Protein AF-A0A514XLS4-F1 (afdb_monomer_lite)

Radius of gyration: 18.08 Å; chains: 1; bounding box: 52×54×36 Å

Secondary structure (DSSP, 8-state):
----------------EEEEEEEEETT--EEEEEEEEETTEEEETTEE--S---HHHHHHHHHHTSPPPP--GGG-SSEEEEEEEEETTEEEEEEEES-SHHHHHHHHHHHHHHHHHHH--

pLDDT: mean 85.7, std 16.2, range [37.09, 97.0]

Structure (mmCIF, N/CA/C/O backbone):
data_AF-A0A514XLS4-F1
#
_entry.id   AF-A0A514XLS4-F1
#
loop_
_atom_site.group_PDB
_atom_site.id
_atom_site.type_symbol
_atom_site.label_atom_id
_atom_site.label_alt_id
_atom_site.label_comp_id
_atom_site.label_asym_id
_atom_site.label_entity_id
_atom_site.label_seq_id
_atom_site.pdbx_PDB_ins_code
_atom_site.Cartn_x
_atom_site.Cartn_y
_atom_site.Cartn_z
_atom_site.occupancy
_atom_site.B_iso_or_equiv
_atom_site.auth_seq_id
_atom_site.auth_comp_id
_atom_site.auth_asym_id
_atom_site.auth_atom_id
_atom_site.pdbx_PDB_model_num
ATOM 1 N N . MET A 1 1 ? -36.226 42.523 -4.163 1.00 40.25 1 MET A N 1
ATOM 2 C CA . MET A 1 1 ? -35.473 41.682 -5.125 1.00 40.25 1 MET A CA 1
ATOM 3 C C . MET A 1 1 ? -34.412 40.910 -4.355 1.00 40.25 1 MET A C 1
ATOM 5 O O . MET A 1 1 ? -33.897 41.430 -3.377 1.00 40.25 1 MET A O 1
ATOM 9 N N . LYS A 1 2 ? -34.237 39.632 -4.702 1.00 37.09 2 LYS A N 1
ATOM 10 C CA . LYS A 1 2 ? -33.693 38.561 -3.853 1.00 37.09 2 LYS A CA 1
ATOM 11 C C . LYS A 1 2 ? -32.197 38.713 -3.541 1.00 37.09 2 LYS A C 1
ATOM 13 O O . LYS A 1 2 ? -31.387 38.924 -4.436 1.00 37.09 2 LYS A O 1
ATOM 18 N N . LEU A 1 3 ? -31.887 38.531 -2.259 1.00 40.03 3 LEU A N 1
ATOM 19 C CA . LEU A 1 3 ? -30.565 38.413 -1.651 1.00 40.03 3 LEU A CA 1
ATOM 20 C C . LEU A 1 3 ? -29.871 37.139 -2.174 1.00 40.03 3 LEU A C 1
ATOM 22 O O . LEU A 1 3 ? -30.350 36.034 -1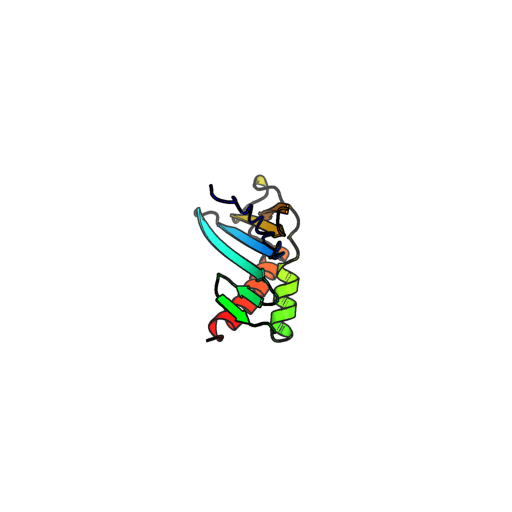.922 1.00 40.03 3 LEU A O 1
ATOM 26 N N . PHE A 1 4 ? -28.770 37.276 -2.915 1.00 44.50 4 PHE A N 1
ATOM 27 C CA . PHE A 1 4 ? -27.943 36.136 -3.320 1.00 44.50 4 PHE A CA 1
ATOM 28 C C . PHE A 1 4 ? -26.987 35.782 -2.175 1.00 44.50 4 PHE A C 1
ATOM 30 O O . PHE A 1 4 ? -25.957 36.423 -1.979 1.00 44.50 4 PHE A O 1
ATOM 37 N N . LEU A 1 5 ? -27.358 34.761 -1.399 1.00 43.34 5 LEU A N 1
ATOM 38 C CA . LEU A 1 5 ? -26.478 34.104 -0.438 1.00 43.34 5 LEU A CA 1
ATOM 39 C C . LEU A 1 5 ? -25.374 33.367 -1.209 1.00 43.34 5 LEU A C 1
ATOM 41 O O . LEU A 1 5 ? -25.604 32.312 -1.802 1.00 43.34 5 LEU A O 1
ATOM 45 N N . LEU A 1 6 ? -24.169 33.933 -1.195 1.00 47.16 6 LEU A N 1
ATOM 46 C CA . LEU A 1 6 ? -22.954 33.274 -1.654 1.00 47.16 6 LEU A CA 1
ATOM 47 C C . LEU A 1 6 ? -22.549 32.242 -0.587 1.00 47.16 6 LEU A C 1
ATOM 49 O O . LEU A 1 6 ? -21.789 32.536 0.332 1.00 47.16 6 LEU A O 1
ATOM 53 N N . VAL A 1 7 ? -23.115 31.036 -0.665 1.00 43.88 7 VAL A N 1
ATOM 54 C CA . VAL A 1 7 ? -22.712 29.907 0.184 1.00 43.88 7 VAL A CA 1
ATOM 55 C C . VAL A 1 7 ? -21.366 29.401 -0.328 1.00 43.88 7 VAL A C 1
ATOM 57 O O . VAL A 1 7 ? -21.284 28.522 -1.184 1.00 43.88 7 VAL A O 1
ATOM 60 N N . THR A 1 8 ? -20.284 29.981 0.186 1.00 46.00 8 THR A N 1
ATOM 61 C CA . THR A 1 8 ? -18.949 29.397 0.095 1.00 46.00 8 THR A CA 1
ATOM 62 C C . THR A 1 8 ? -18.919 28.171 0.999 1.00 46.00 8 THR A C 1
ATOM 64 O O . THR A 1 8 ? -18.589 28.226 2.182 1.00 46.00 8 THR A O 1
ATOM 67 N N . LEU A 1 9 ? -19.305 27.027 0.432 1.00 43.62 9 LEU A N 1
ATOM 68 C CA . LEU A 1 9 ? -18.994 25.722 0.996 1.00 43.62 9 LEU A CA 1
ATOM 69 C C . LEU A 1 9 ? -17.468 25.617 1.089 1.00 43.62 9 LEU A C 1
ATOM 71 O O . LEU A 1 9 ? -16.788 25.258 0.128 1.00 43.62 9 LEU A O 1
ATOM 75 N N . PHE A 1 10 ? -16.928 25.932 2.266 1.00 42.19 10 PHE A N 1
ATOM 76 C CA . PHE A 1 10 ? -15.655 25.402 2.725 1.00 42.19 10 PHE A CA 1
ATOM 77 C C . PHE A 1 10 ? -15.817 23.883 2.791 1.00 42.19 10 PHE A C 1
ATOM 79 O O . PHE A 1 10 ? -16.139 23.314 3.832 1.00 42.19 10 PHE A O 1
ATOM 86 N N . SER A 1 11 ? -15.644 23.215 1.650 1.00 41.12 11 SER A N 1
ATOM 87 C CA . SER A 1 11 ? -15.437 21.778 1.597 1.00 41.12 11 SER A CA 1
ATOM 88 C C . SER A 1 11 ? -14.173 21.510 2.399 1.00 41.12 11 SER A C 1
ATOM 90 O O . SER A 1 11 ? -13.059 21.767 1.932 1.00 41.12 11 SER A O 1
ATOM 92 N N . SER A 1 12 ? -14.362 21.088 3.646 1.00 42.50 12 SER A N 1
ATOM 93 C CA . SER A 1 12 ? -13.306 20.623 4.522 1.00 42.50 12 SER A CA 1
ATOM 94 C C . SER A 1 12 ? -12.468 19.625 3.733 1.00 42.50 12 SER A C 1
ATOM 96 O O . SER A 1 12 ? -12.957 18.598 3.260 1.00 42.50 12 SER A O 1
ATOM 98 N N . LEU A 1 13 ? -11.206 19.992 3.512 1.00 47.72 13 LEU A N 1
ATOM 99 C CA . LEU A 1 13 ? -10.190 19.143 2.913 1.00 47.72 13 LEU A CA 1
ATOM 100 C C . LEU A 1 13 ? -10.033 17.926 3.829 1.00 47.72 13 LEU A C 1
ATOM 102 O O . LEU A 1 13 ? -9.216 17.923 4.745 1.00 47.72 13 LEU A O 1
ATOM 106 N N . SER A 1 14 ? -10.863 16.906 3.620 1.00 53.69 14 SER A N 1
ATOM 107 C CA . SER A 1 14 ? -10.634 15.573 4.151 1.00 53.69 14 SER A CA 1
ATOM 108 C C . SER A 1 14 ? -9.324 15.124 3.524 1.00 53.69 14 SER A C 1
ATOM 110 O O . SER A 1 14 ? -9.280 14.807 2.336 1.00 53.69 14 SER A O 1
ATOM 112 N N . TYR A 1 15 ? -8.236 15.201 4.287 1.00 59.06 15 TYR A N 1
ATOM 113 C CA . TYR A 1 15 ? -6.924 14.710 3.885 1.00 59.06 15 TYR A CA 1
ATOM 114 C C . TYR A 1 15 ? -6.988 13.181 3.829 1.00 59.06 15 TYR A C 1
ATOM 116 O O . TYR A 1 15 ? -6.516 12.498 4.732 1.00 59.06 15 TYR A O 1
ATOM 124 N N . ALA A 1 16 ? -7.635 12.647 2.795 1.00 75.50 16 ALA A N 1
ATOM 125 C CA . ALA A 1 16 ? -7.534 11.241 2.465 1.00 75.50 16 ALA A CA 1
ATOM 126 C C . ALA A 1 16 ? -6.117 10.997 1.932 1.00 75.50 16 ALA A C 1
ATOM 128 O O . ALA A 1 16 ? -5.639 11.728 1.052 1.00 75.50 16 ALA A O 1
ATOM 129 N N . SER A 1 17 ? -5.436 10.013 2.514 1.00 89.06 17 SER A N 1
ATOM 130 C CA . SER A 1 17 ? -4.189 9.488 1.962 1.00 89.06 17 SER A CA 1
ATOM 131 C C . SER A 1 17 ? -4.524 8.248 1.154 1.00 89.06 17 SER A C 1
ATOM 133 O O . SER A 1 17 ? -5.093 7.303 1.688 1.00 89.06 17 SER A O 1
ATOM 135 N N . GLN A 1 18 ? -4.214 8.264 -0.136 1.00 92.88 18 GLN A N 1
ATOM 136 C CA . GLN A 1 18 ? -4.461 7.163 -1.052 1.00 92.88 18 GLN A CA 1
ATOM 137 C C . GLN A 1 18 ? -3.135 6.674 -1.626 1.00 92.88 18 GLN A C 1
ATOM 139 O O . GLN A 1 18 ? -2.298 7.447 -2.094 1.00 92.88 18 GLN A O 1
ATOM 144 N N . TYR A 1 19 ? -2.966 5.364 -1.619 1.00 94.06 19 TYR A N 1
ATOM 145 C CA . TYR A 1 19 ? -1.824 4.654 -2.150 1.00 94.06 19 TYR A CA 1
ATOM 146 C C . TYR A 1 19 ? -2.332 3.682 -3.208 1.00 94.06 19 TYR A C 1
ATOM 148 O O . TYR A 1 19 ? -3.151 2.808 -2.927 1.00 94.06 19 TYR A O 1
ATOM 156 N N . THR A 1 20 ? -1.853 3.831 -4.437 1.00 94.94 20 THR A N 1
ATOM 157 C CA . THR A 1 20 ? -2.238 2.962 -5.549 1.00 94.94 20 THR A CA 1
ATOM 158 C C . THR A 1 20 ? -1.014 2.231 -6.058 1.00 94.94 20 THR A C 1
ATOM 160 O O . THR A 1 20 ? -0.045 2.861 -6.485 1.00 94.94 20 THR A O 1
ATOM 163 N N . LEU A 1 21 ? -1.065 0.903 -6.038 1.00 95.31 21 LEU A N 1
ATOM 164 C CA . LEU A 1 21 ? -0.062 0.043 -6.644 1.00 95.31 21 LEU A CA 1
ATOM 165 C C . LEU A 1 21 ? -0.623 -0.543 -7.941 1.00 95.31 21 LEU A C 1
ATOM 167 O O . LEU A 1 21 ? -1.424 -1.475 -7.921 1.00 95.31 21 LEU A O 1
ATOM 171 N N . ASP A 1 22 ? -0.170 0.000 -9.063 1.00 94.94 22 ASP A N 1
ATOM 172 C CA . ASP A 1 22 ? -0.534 -0.434 -10.407 1.00 94.94 22 ASP A CA 1
ATOM 173 C C . ASP A 1 22 ? 0.576 -1.312 -10.984 1.00 94.94 22 ASP A C 1
ATOM 175 O O . ASP A 1 22 ? 1.676 -0.8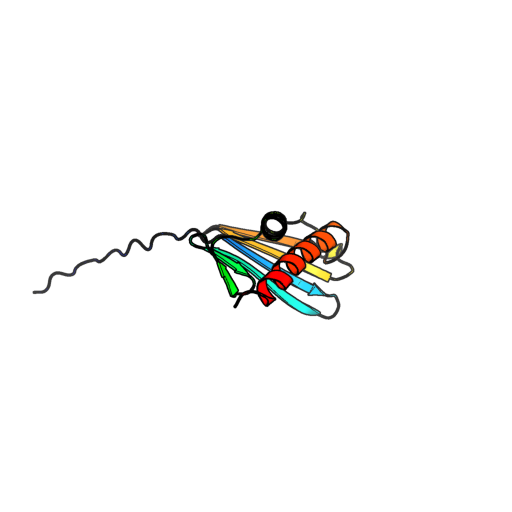33 -11.252 1.00 94.94 22 ASP A O 1
ATOM 179 N N . ARG A 1 23 ? 0.327 -2.612 -11.113 1.00 92.62 23 ARG A N 1
ATOM 180 C CA . ARG A 1 23 ? 1.331 -3.609 -11.507 1.00 92.62 23 ARG A CA 1
ATOM 181 C C . ARG A 1 23 ? 1.010 -4.126 -12.886 1.00 92.62 23 ARG A C 1
ATOM 183 O O . ARG A 1 23 ? -0.112 -4.560 -13.106 1.00 92.62 23 ARG A O 1
ATOM 190 N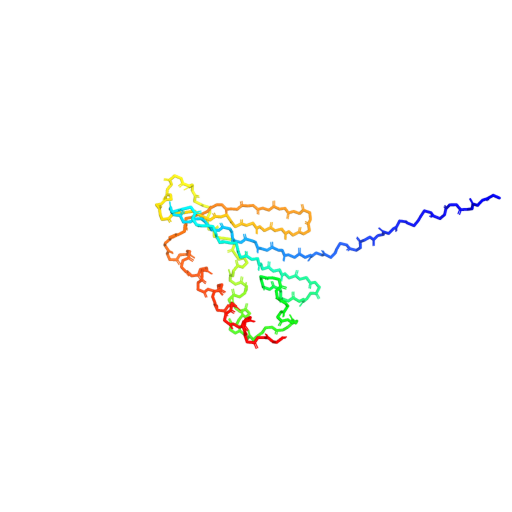 N . THR A 1 24 ? 2.004 -4.170 -13.761 1.00 90.62 24 THR A N 1
ATOM 191 C CA . THR A 1 24 ? 1.893 -4.811 -15.072 1.00 90.62 24 THR A CA 1
ATOM 192 C C . THR A 1 24 ? 3.005 -5.845 -15.214 1.00 90.62 24 THR A C 1
ATOM 194 O O . THR A 1 24 ? 4.187 -5.526 -15.050 1.00 90.62 24 THR A O 1
ATOM 197 N N . ASN A 1 25 ? 2.639 -7.101 -15.470 1.00 86.69 25 ASN A N 1
ATOM 198 C CA . ASN A 1 25 ? 3.621 -8.156 -15.733 1.00 86.69 25 ASN A CA 1
ATOM 199 C C . ASN A 1 25 ? 4.105 -8.118 -17.197 1.00 86.69 25 ASN A C 1
ATOM 201 O O . ASN A 1 25 ? 3.552 -7.396 -18.025 1.00 86.69 25 ASN A O 1
ATOM 205 N N . LYS A 1 26 ? 5.123 -8.922 -17.535 1.00 81.50 26 LYS A N 1
ATOM 206 C CA . LYS A 1 26 ? 5.626 -9.049 -18.922 1.00 81.50 26 LYS A CA 1
ATOM 207 C C . LYS A 1 26 ? 4.556 -9.417 -19.959 1.00 81.50 26 LYS A C 1
ATOM 209 O O . LYS A 1 26 ? 4.724 -9.095 -21.126 1.00 81.50 26 LYS A O 1
ATOM 214 N N . MET A 1 27 ? 3.487 -10.099 -19.548 1.00 84.12 27 MET A N 1
ATOM 215 C CA . MET A 1 27 ? 2.389 -10.514 -20.430 1.00 84.12 27 MET A CA 1
ATOM 216 C C . MET A 1 27 ? 1.333 -9.412 -20.623 1.00 84.12 27 MET A C 1
ATOM 218 O O . MET A 1 27 ? 0.311 -9.654 -21.253 1.00 84.12 27 MET A O 1
ATOM 222 N N . GLY A 1 28 ? 1.538 -8.219 -20.053 1.00 82.44 28 GLY A N 1
ATOM 223 C CA . GLY A 1 28 ? 0.590 -7.106 -20.137 1.00 82.44 28 GLY A CA 1
ATOM 224 C C . GLY A 1 28 ? -0.601 -7.212 -19.180 1.00 82.44 28 GLY A C 1
ATOM 225 O O . GLY A 1 28 ? -1.476 -6.350 -19.200 1.00 82.44 28 GLY A O 1
ATOM 226 N N . ILE A 1 29 ? -0.642 -8.224 -18.305 1.00 88.12 29 ILE A N 1
ATOM 227 C CA . ILE A 1 29 ? -1.697 -8.346 -17.295 1.00 88.12 29 ILE A CA 1
ATOM 228 C C . ILE A 1 29 ? -1.479 -7.268 -16.240 1.00 88.12 29 ILE A C 1
ATOM 230 O O . ILE A 1 29 ? -0.438 -7.231 -15.573 1.00 88.12 29 ILE A O 1
ATOM 234 N N . ARG A 1 30 ? -2.493 -6.416 -16.080 1.00 93.38 30 ARG A N 1
ATOM 235 C CA . ARG A 1 30 ? -2.497 -5.292 -15.149 1.00 93.38 30 ARG A CA 1
ATOM 236 C C . ARG A 1 30 ? -3.326 -5.609 -13.906 1.00 93.38 30 ARG A C 1
ATOM 238 O O . ARG A 1 30 ? -4.458 -6.070 -14.013 1.00 93.38 30 ARG A O 1
ATOM 245 N N . LYS A 1 31 ? -2.784 -5.326 -12.722 1.00 93.88 31 LYS A N 1
ATOM 246 C CA . LYS A 1 31 ? -3.485 -5.432 -11.435 1.00 93.88 31 LYS A CA 1
ATOM 247 C C . LYS A 1 31 ? -3.275 -4.158 -10.631 1.00 93.88 31 LYS A C 1
ATOM 249 O O . LYS A 1 31 ? -2.144 -3.837 -10.263 1.00 93.88 31 LYS A O 1
ATOM 254 N N . VAL A 1 32 ? -4.373 -3.480 -10.319 1.00 95.31 32 VAL A N 1
ATOM 255 C CA . VAL A 1 32 ? -4.386 -2.268 -9.498 1.00 95.31 32 VAL A CA 1
ATOM 256 C C . VAL A 1 32 ? -4.850 -2.636 -8.095 1.00 95.31 32 VAL A C 1
ATOM 258 O O . VAL A 1 32 ? -5.880 -3.282 -7.941 1.00 95.31 32 VAL A O 1
ATOM 261 N N . THR A 1 33 ? -4.069 -2.247 -7.094 1.00 95.69 33 THR A N 1
ATOM 262 C CA . THR A 1 33 ? -4.455 -2.304 -5.682 1.00 95.69 33 THR A CA 1
ATOM 263 C C . THR A 1 33 ? -4.562 -0.876 -5.161 1.00 95.69 33 THR A C 1
ATOM 265 O O . THR A 1 33 ? -3.633 -0.092 -5.370 1.00 95.69 33 THR A O 1
ATOM 268 N N . THR A 1 34 ? -5.636 -0.551 -4.454 1.00 96.06 34 THR A N 1
ATOM 269 C CA . THR A 1 34 ? -5.852 0.755 -3.827 1.00 96.06 34 THR A CA 1
ATOM 270 C C . THR A 1 34 ? -5.950 0.608 -2.319 1.00 96.06 34 THR A C 1
ATOM 272 O O . THR A 1 34 ? -6.614 -0.283 -1.803 1.00 96.06 34 THR A O 1
ATOM 275 N N . ILE A 1 35 ? -5.281 1.498 -1.605 1.00 94.81 35 ILE A N 1
ATOM 276 C CA . ILE A 1 35 ? -5.249 1.544 -0.149 1.00 94.81 35 ILE A CA 1
ATOM 277 C C . ILE A 1 35 ? -5.499 2.988 0.234 1.00 94.81 35 ILE A C 1
ATOM 279 O O . ILE A 1 35 ? -4.828 3.879 -0.277 1.00 94.81 35 ILE A O 1
ATOM 283 N N . GLU A 1 36 ? -6.454 3.233 1.109 1.00 94.50 36 GLU A N 1
ATOM 284 C CA . GLU A 1 36 ? -6.864 4.576 1.482 1.00 94.50 36 GLU A CA 1
ATOM 285 C C . GLU A 1 36 ? -7.042 4.680 2.995 1.00 94.50 36 GLU A C 1
ATOM 287 O O . GLU A 1 36 ? -7.574 3.781 3.643 1.00 94.50 36 GLU A O 1
ATOM 292 N N . GLU A 1 37 ? -6.591 5.795 3.562 1.00 92.94 37 GLU 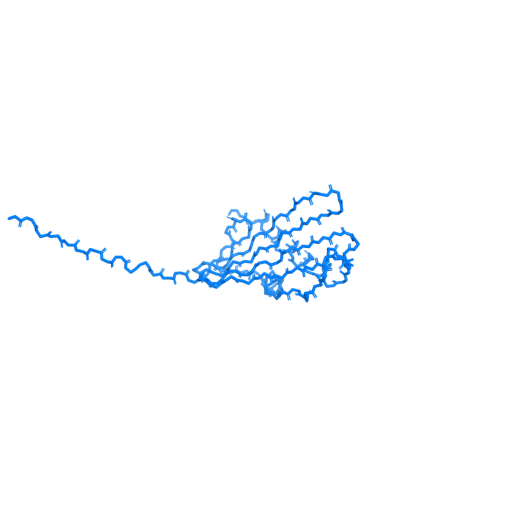A N 1
ATOM 293 C CA . GLU A 1 37 ? -7.004 6.231 4.890 1.00 92.94 37 GLU A CA 1
ATOM 294 C C . GLU A 1 37 ? -7.818 7.501 4.754 1.00 92.94 37 GLU A C 1
ATOM 296 O O . GLU A 1 37 ? -7.301 8.535 4.324 1.00 92.94 37 GLU A O 1
ATOM 301 N N . SER A 1 38 ? -9.084 7.421 5.144 1.00 90.38 38 SER A N 1
ATOM 302 C CA . SER A 1 38 ? -10.029 8.521 5.011 1.00 90.38 38 SER A CA 1
ATOM 303 C C . SER A 1 38 ? -10.855 8.627 6.274 1.00 90.38 38 SER A C 1
ATOM 305 O O . SER A 1 38 ? -11.469 7.659 6.709 1.00 90.38 38 SER A O 1
ATOM 307 N N . ARG A 1 39 ? -10.825 9.802 6.914 1.00 88.81 39 ARG A N 1
ATOM 308 C CA . ARG A 1 39 ? -11.571 10.078 8.158 1.00 88.81 39 ARG A CA 1
ATOM 309 C C . ARG A 1 39 ? -11.342 9.030 9.265 1.00 88.81 39 ARG A C 1
ATOM 311 O O . ARG A 1 39 ? -12.240 8.741 10.044 1.00 88.81 39 ARG A O 1
ATOM 318 N N . GLY A 1 40 ? -10.136 8.459 9.330 1.00 89.19 40 GLY A N 1
ATOM 319 C CA . GLY A 1 40 ? -9.765 7.429 10.308 1.00 89.19 40 GLY A CA 1
ATOM 320 C C . GLY A 1 40 ? -10.169 5.996 9.939 1.00 89.19 40 GLY A C 1
ATOM 321 O O . GLY A 1 40 ? -9.848 5.086 10.697 1.00 89.19 40 GLY A O 1
ATOM 322 N N . HIS A 1 41 ? -10.825 5.784 8.797 1.00 94.00 41 HIS A N 1
ATOM 323 C CA . HIS A 1 41 ? -11.138 4.460 8.266 1.00 94.00 41 HIS A CA 1
ATOM 324 C C . HIS A 1 41 ? -10.008 3.932 7.387 1.00 94.00 41 HIS A C 1
ATOM 326 O O . HIS A 1 41 ? -9.396 4.685 6.625 1.00 94.00 41 HIS A O 1
ATOM 332 N N . TYR A 1 42 ? -9.765 2.628 7.489 1.00 95.12 42 TYR A N 1
ATOM 333 C CA . TYR A 1 42 ? -8.819 1.886 6.667 1.00 95.12 42 TYR A CA 1
ATOM 334 C C . TYR A 1 42 ? -9.573 1.244 5.503 1.00 95.12 42 TYR A C 1
ATOM 336 O O . TYR A 1 42 ? -10.317 0.293 5.707 1.00 95.12 42 TYR A O 1
ATOM 344 N N . ILE A 1 43 ? -9.392 1.743 4.283 1.00 96.12 43 ILE A N 1
ATOM 345 C CA . ILE A 1 43 ? -10.121 1.283 3.096 1.00 96.12 43 ILE A CA 1
ATOM 346 C C . ILE A 1 43 ? -9.163 0.535 2.164 1.00 96.12 43 ILE A C 1
ATOM 348 O O . ILE A 1 43 ? -8.189 1.099 1.669 1.00 96.12 43 ILE A O 1
ATOM 352 N N . PHE A 1 44 ? -9.427 -0.744 1.909 1.00 96.56 44 PHE A N 1
ATOM 353 C CA . PHE A 1 44 ? -8.609 -1.596 1.043 1.00 96.56 44 PHE A CA 1
ATOM 354 C C . PHE A 1 44 ? -9.405 -2.064 -0.169 1.00 96.56 44 PHE A C 1
ATOM 356 O O . PHE A 1 44 ? -10.434 -2.712 -0.016 1.00 96.56 44 PHE A O 1
ATOM 363 N N . ASP A 1 45 ? -8.930 -1.751 -1.375 1.00 95.12 45 ASP A N 1
ATOM 364 C CA . ASP A 1 45 ? -9.601 -2.057 -2.644 1.00 95.12 45 ASP A CA 1
ATOM 365 C C . ASP A 1 45 ? -11.098 -1.650 -2.622 1.00 95.12 45 ASP A C 1
ATOM 367 O O . ASP A 1 45 ? -11.966 -2.352 -3.131 1.00 95.12 45 ASP A O 1
ATOM 371 N N . GLY A 1 46 ? -11.401 -0.503 -1.993 1.00 93.12 46 GLY A N 1
ATOM 372 C CA . GLY A 1 46 ? -12.759 0.038 -1.831 1.00 93.12 46 GLY A CA 1
ATOM 373 C C . GLY A 1 46 ? -13.561 -0.540 -0.659 1.00 93.12 46 GLY A C 1
ATOM 374 O O . GLY A 1 46 ? -14.646 -0.046 -0.366 1.00 93.12 46 GLY A O 1
ATOM 375 N N . LYS A 1 47 ? -13.037 -1.551 0.040 1.00 94.75 47 LYS A N 1
ATOM 376 C CA . LYS A 1 47 ? -13.672 -2.155 1.212 1.00 94.75 47 LYS A CA 1
ATOM 377 C C . LYS A 1 47 ? -13.235 -1.462 2.496 1.00 94.75 47 LYS A C 1
ATOM 379 O O . LYS A 1 47 ? -12.041 -1.396 2.783 1.00 94.75 47 LYS A O 1
ATOM 384 N N . ASP A 1 48 ? -14.198 -0.989 3.279 1.00 95.25 48 ASP A N 1
ATOM 385 C CA . ASP A 1 48 ? -13.946 -0.418 4.601 1.00 95.25 48 ASP A CA 1
ATOM 386 C C . ASP A 1 48 ? -13.617 -1.530 5.609 1.00 95.25 48 ASP A C 1
ATOM 388 O O . ASP A 1 48 ? -14.394 -2.459 5.818 1.00 95.25 48 ASP A O 1
ATOM 392 N N . LEU A 1 49 ? -12.434 -1.447 6.210 1.00 96.06 49 LEU A N 1
ATOM 393 C CA . LEU A 1 49 ? -11.942 -2.370 7.232 1.00 96.06 49 LEU A CA 1
ATOM 394 C C . LEU A 1 49 ? -12.204 -1.849 8.655 1.00 96.06 49 LEU A C 1
ATOM 396 O O . LEU A 1 49 ? -11.783 -2.470 9.632 1.00 96.06 49 LEU A O 1
ATOM 400 N N . GLY A 1 50 ? -12.874 -0.702 8.774 1.00 94.62 50 GLY A N 1
ATOM 401 C CA . GLY A 1 50 ? -13.172 -0.012 10.017 1.00 94.62 50 GLY A CA 1
ATOM 402 C C . GLY A 1 50 ? -12.065 0.946 10.453 1.00 94.62 50 GLY A C 1
ATOM 403 O O . GLY A 1 50 ? -11.118 1.246 9.727 1.00 94.62 50 GLY A O 1
ATOM 404 N N . THR A 1 51 ? -12.181 1.429 11.688 1.00 95.19 51 THR A N 1
ATOM 405 C CA . THR A 1 51 ? -11.274 2.429 12.282 1.00 95.19 51 THR A CA 1
ATOM 406 C C . THR A 1 51 ? -10.117 1.819 13.071 1.00 95.19 51 THR A C 1
ATOM 408 O O . THR A 1 51 ? -9.246 2.530 13.578 1.00 95.19 51 THR A O 1
ATOM 411 N N . LYS A 1 52 ? -10.085 0.489 13.207 1.00 94.50 52 LYS A N 1
ATOM 412 C CA . LYS A 1 52 ? -9.066 -0.222 13.980 1.00 94.50 52 LYS A CA 1
ATOM 413 C C . LYS A 1 52 ? -8.700 -1.539 13.313 1.00 94.50 52 LYS A C 1
ATOM 415 O O . LYS A 1 52 ? -9.506 -2.456 13.246 1.00 94.50 52 LYS A O 1
ATOM 420 N N . LEU A 1 53 ? -7.437 -1.648 12.912 1.00 95.50 53 LEU A N 1
ATOM 421 C CA . LEU A 1 53 ? -6.864 -2.890 12.405 1.00 95.50 53 LEU A CA 1
ATOM 422 C C . LEU A 1 53 ? -6.224 -3.712 13.538 1.00 95.50 53 LEU A C 1
ATOM 424 O O . LEU A 1 53 ? -5.616 -3.130 14.448 1.00 95.50 53 LEU A O 1
ATOM 428 N N . PRO A 1 54 ? -6.269 -5.055 13.468 1.00 96.44 54 PRO A N 1
ATOM 429 C CA . PRO A 1 54 ? -5.443 -5.919 14.307 1.00 96.44 54 PRO A CA 1
ATOM 430 C C . PRO A 1 54 ? -3.954 -5.577 14.165 1.00 96.44 54 PRO A C 1
ATOM 432 O O . PRO A 1 54 ? -3.508 -5.193 13.085 1.00 96.44 54 PRO A O 1
ATOM 435 N N . ALA A 1 55 ? -3.158 -5.767 15.223 1.00 96.25 55 ALA A N 1
ATOM 436 C CA . ALA A 1 55 ? -1.755 -5.331 15.261 1.00 96.25 55 ALA A CA 1
ATOM 437 C C . ALA A 1 55 ? -0.925 -5.826 14.059 1.00 96.25 55 ALA A C 1
ATOM 439 O O . ALA A 1 55 ? -0.254 -5.032 13.403 1.00 96.25 55 ALA A O 1
ATOM 440 N N . LYS A 1 56 ? -1.038 -7.113 13.705 1.00 94.38 56 LYS A N 1
ATOM 441 C CA . LYS A 1 56 ? -0.336 -7.713 12.555 1.00 94.38 56 LYS A CA 1
ATOM 442 C C . LYS A 1 56 ? -0.736 -7.070 11.216 1.00 94.38 56 LYS A C 1
ATOM 444 O O . LYS A 1 56 ? 0.121 -6.811 10.368 1.00 94.38 56 LYS A O 1
ATOM 449 N N . VAL A 1 57 ? -2.027 -6.783 11.043 1.00 96.81 57 VAL A N 1
ATOM 450 C CA . VAL A 1 57 ? -2.567 -6.142 9.834 1.00 96.81 57 VAL A CA 1
ATOM 451 C C . VAL A 1 57 ? -2.131 -4.681 9.782 1.00 96.81 57 VAL A C 1
ATOM 453 O O . VAL A 1 57 ? -1.681 -4.223 8.740 1.00 96.81 57 VAL A O 1
ATOM 456 N N . LYS A 1 58 ? -2.153 -3.972 10.917 1.00 96.50 58 LYS A N 1
ATOM 457 C CA . LYS A 1 58 ? -1.688 -2.583 11.033 1.00 96.50 58 LYS A CA 1
ATOM 458 C C . LYS A 1 58 ? -0.203 -2.433 10.694 1.00 96.50 58 LYS A C 1
ATOM 460 O O . LYS A 1 58 ? 0.175 -1.478 10.019 1.00 96.50 58 LYS A O 1
ATOM 465 N N . THR A 1 59 ? 0.640 -3.375 11.118 1.00 96.38 59 THR A N 1
ATOM 466 C CA . THR A 1 59 ? 2.061 -3.400 10.735 1.00 96.38 59 THR A CA 1
ATOM 467 C C . THR A 1 59 ? 2.220 -3.537 9.224 1.00 96.38 59 THR A C 1
ATOM 469 O O . THR A 1 59 ? 2.949 -2.755 8.617 1.00 96.38 59 THR A O 1
ATOM 472 N N . SER A 1 60 ? 1.495 -4.476 8.606 1.00 96.69 60 SER A N 1
ATOM 473 C CA . SER A 1 60 ? 1.522 -4.659 7.149 1.00 96.69 60 SER A CA 1
ATOM 474 C C . SER A 1 60 ? 0.999 -3.423 6.420 1.00 96.69 60 SER A C 1
ATOM 476 O O . SER A 1 60 ? 1.644 -2.932 5.501 1.00 96.69 60 SER A O 1
ATOM 478 N N . TRP A 1 61 ? -0.102 -2.849 6.896 1.00 96.25 61 TRP A N 1
ATOM 479 C CA . TRP A 1 61 ? -0.681 -1.618 6.375 1.00 96.25 61 TRP A CA 1
ATOM 480 C C . TRP A 1 61 ? 0.327 -0.465 6.344 1.00 96.25 61 TRP A C 1
ATOM 482 O O . TRP A 1 61 ? 0.559 0.148 5.304 1.00 96.25 61 TRP A O 1
ATOM 492 N N . ASN A 1 62 ? 0.990 -0.202 7.472 1.00 94.75 62 ASN A N 1
ATOM 493 C CA . ASN A 1 62 ? 2.001 0.848 7.566 1.00 94.75 62 ASN A CA 1
ATOM 494 C C . ASN A 1 62 ? 3.232 0.559 6.699 1.00 94.75 62 ASN A C 1
ATOM 496 O O . ASN A 1 62 ? 3.812 1.490 6.144 1.00 94.75 62 ASN A O 1
ATOM 500 N N . ALA A 1 63 ? 3.623 -0.710 6.558 1.00 94.00 63 ALA A N 1
ATOM 501 C CA . ALA A 1 63 ? 4.728 -1.096 5.690 1.00 94.00 63 ALA A CA 1
ATOM 502 C C . ALA A 1 63 ? 4.431 -0.775 4.218 1.00 94.00 63 ALA A C 1
ATOM 504 O O . ALA A 1 63 ? 5.319 -0.279 3.525 1.00 94.00 63 ALA A O 1
ATOM 505 N N . ILE A 1 64 ? 3.187 -0.980 3.764 1.00 93.88 64 ILE A N 1
ATOM 506 C CA . ILE A 1 64 ? 2.790 -0.718 2.373 1.00 93.88 64 ILE A CA 1
ATOM 507 C C . ILE A 1 64 ? 2.917 0.761 2.021 1.00 93.88 64 ILE A C 1
ATOM 509 O O . ILE A 1 64 ? 3.352 1.069 0.917 1.00 93.88 64 ILE A O 1
ATOM 513 N N . LYS A 1 65 ? 2.610 1.668 2.960 1.00 89.75 65 LYS A N 1
ATOM 514 C CA . LYS A 1 65 ? 2.690 3.123 2.744 1.00 89.75 65 LYS A CA 1
ATOM 515 C C . LYS A 1 65 ? 4.072 3.590 2.297 1.00 89.75 65 LYS A C 1
ATOM 517 O O . LYS A 1 65 ? 4.175 4.633 1.646 1.00 89.75 65 LYS A O 1
ATOM 522 N N . ASN A 1 66 ? 5.121 2.844 2.644 1.00 86.50 66 ASN A N 1
ATOM 523 C CA . ASN A 1 66 ? 6.489 3.187 2.296 1.00 86.50 66 ASN A CA 1
ATOM 524 C C . ASN A 1 66 ? 6.740 2.904 0.812 1.00 86.50 66 ASN A C 1
ATOM 526 O O . ASN A 1 66 ? 6.792 1.742 0.400 1.00 86.50 66 ASN A O 1
ATOM 530 N N . PRO A 1 67 ? 6.939 3.949 -0.008 1.00 77.50 67 PRO A N 1
ATOM 531 C CA . PRO A 1 67 ? 7.134 3.754 -1.425 1.00 77.50 67 PRO A CA 1
ATOM 532 C C . PRO A 1 67 ? 8.453 3.003 -1.661 1.00 77.50 67 PRO A C 1
ATOM 534 O O . PRO A 1 67 ? 9.495 3.401 -1.124 1.00 77.50 67 PRO A O 1
ATOM 537 N N . PRO A 1 68 ? 8.458 1.967 -2.509 1.00 81.81 68 PRO A N 1
ATOM 538 C CA . PRO A 1 68 ? 9.686 1.274 -2.864 1.00 81.81 68 PRO A CA 1
ATOM 539 C C . PRO A 1 68 ? 10.677 2.221 -3.563 1.00 81.81 68 PRO A C 1
ATOM 541 O O . PRO A 1 68 ? 10.337 3.311 -4.046 1.00 81.81 68 PRO A O 1
ATOM 544 N N . ALA A 1 69 ? 11.946 1.811 -3.595 1.00 83.44 69 ALA A N 1
ATOM 545 C CA . ALA A 1 69 ? 12.979 2.562 -4.296 1.00 83.44 69 ALA A CA 1
ATOM 546 C C . ALA A 1 69 ? 12.653 2.640 -5.793 1.00 83.44 69 ALA A C 1
ATOM 548 O O . ALA A 1 69 ? 12.243 1.648 -6.398 1.00 83.44 69 ALA A O 1
ATOM 549 N N . ARG A 1 70 ? 12.862 3.819 -6.387 1.00 85.06 70 ARG A N 1
ATOM 550 C CA . ARG A 1 70 ? 12.671 4.010 -7.824 1.00 85.06 70 ARG A CA 1
ATOM 551 C C . ARG A 1 70 ? 13.660 3.130 -8.588 1.00 85.06 70 ARG A C 1
ATOM 553 O O . ARG A 1 70 ? 14.854 3.143 -8.289 1.00 85.06 70 ARG A O 1
ATOM 560 N N . LYS A 1 71 ? 13.167 2.410 -9.592 1.00 87.50 71 LYS A N 1
ATOM 561 C CA . LYS A 1 71 ? 13.990 1.675 -10.558 1.00 87.50 71 LYS A CA 1
ATOM 562 C C . LYS A 1 71 ? 13.526 2.006 -11.980 1.00 87.50 71 LYS A C 1
ATOM 564 O O . LYS A 1 71 ? 12.320 2.135 -12.199 1.00 87.50 71 LYS A O 1
ATOM 569 N N . PRO A 1 72 ? 14.452 2.210 -12.933 1.00 83.94 72 PRO A N 1
ATOM 570 C CA . PRO A 1 72 ? 14.084 2.475 -14.317 1.00 83.94 72 PRO A CA 1
ATOM 571 C C . PRO A 1 72 ? 13.436 1.236 -14.941 1.00 83.94 72 PRO A C 1
ATOM 573 O O . PRO A 1 72 ? 13.895 0.116 -14.723 1.00 83.94 72 PRO A O 1
ATOM 576 N N . ALA A 1 73 ? 12.396 1.441 -15.750 1.00 82.12 73 ALA A N 1
ATOM 577 C CA . ALA A 1 73 ? 11.661 0.354 -16.398 1.00 82.12 73 ALA A CA 1
ATOM 578 C C . ALA A 1 73 ? 12.549 -0.511 -17.310 1.00 82.12 73 ALA A C 1
ATOM 580 O O . ALA A 1 73 ? 12.311 -1.704 -17.425 1.00 82.12 73 ALA A O 1
ATOM 581 N N . SER A 1 74 ? 13.608 0.059 -17.894 1.00 83.50 74 SER A N 1
ATOM 582 C CA . SER A 1 74 ? 14.588 -0.671 -18.711 1.00 83.50 74 SER A CA 1
ATOM 583 C C . SER A 1 74 ? 15.413 -1.696 -17.926 1.00 83.50 74 SER A C 1
ATOM 585 O O . SER A 1 74 ? 15.898 -2.655 -18.509 1.00 83.50 74 SER A O 1
ATOM 587 N N . SER A 1 75 ? 15.550 -1.529 -16.605 1.00 86.00 75 SER A N 1
ATOM 588 C CA . SER A 1 75 ? 16.147 -2.548 -15.720 1.00 86.00 75 SER A CA 1
ATOM 589 C C . SER A 1 75 ? 15.147 -3.637 -15.299 1.00 86.00 75 SER A C 1
ATOM 591 O O . SER A 1 75 ? 15.503 -4.567 -14.584 1.00 86.00 75 SER A O 1
ATOM 593 N N . CYS A 1 76 ? 13.893 -3.460 -15.718 1.00 88.44 76 CYS A N 1
ATOM 594 C CA . CYS A 1 76 ? 12.711 -4.279 -15.518 1.00 88.44 76 CYS A CA 1
ATOM 595 C C . CYS A 1 76 ? 12.699 -5.597 -16.276 1.00 88.44 76 CYS A C 1
ATOM 597 O O . CYS A 1 76 ? 12.236 -5.559 -17.413 1.00 88.44 76 CYS A O 1
ATOM 599 N N . TRP A 1 77 ? 13.106 -6.745 -15.718 1.00 85.19 77 TRP A N 1
ATOM 600 C CA . TRP A 1 77 ? 12.847 -7.988 -16.442 1.00 85.19 77 TRP A CA 1
ATOM 601 C C . TRP A 1 77 ? 11.379 -8.366 -16.258 1.00 85.19 77 TRP A C 1
ATOM 603 O O . TRP A 1 77 ? 10.589 -8.144 -17.165 1.00 85.19 77 TRP A O 1
ATOM 613 N N . SER A 1 78 ? 10.955 -8.870 -15.099 1.00 86.94 78 SER A N 1
ATOM 614 C CA . SER A 1 78 ? 9.641 -9.529 -14.889 1.00 86.94 78 SER A CA 1
ATOM 615 C C . SER A 1 78 ? 8.390 -8.640 -14.998 1.00 86.94 78 SER A C 1
ATOM 617 O O . SER A 1 78 ? 7.258 -9.130 -14.939 1.00 86.94 78 SER A O 1
ATOM 619 N N . GLY A 1 79 ? 8.571 -7.341 -15.206 1.00 89.75 79 GLY A N 1
ATOM 620 C CA . GLY A 1 79 ? 7.505 -6.358 -15.330 1.00 89.75 79 GLY A CA 1
ATOM 621 C C . GLY A 1 79 ? 7.773 -5.140 -14.462 1.00 89.75 79 GLY A C 1
ATOM 622 O O . GLY A 1 79 ? 8.788 -5.043 -13.768 1.00 89.75 79 GLY A O 1
ATOM 623 N N . THR A 1 80 ? 6.836 -4.203 -14.486 1.00 93.00 80 THR A N 1
ATOM 624 C CA . THR A 1 80 ? 6.957 -2.948 -13.745 1.00 93.00 80 THR A CA 1
ATOM 625 C C . THR A 1 80 ? 5.732 -2.706 -12.887 1.00 93.00 80 THR A C 1
ATOM 627 O O . THR A 1 80 ? 4.659 -3.275 -13.107 1.00 93.00 80 THR A O 1
ATOM 630 N N . PHE A 1 81 ? 5.892 -1.856 -11.886 1.00 93.44 81 PHE A N 1
ATOM 631 C CA . PHE A 1 81 ? 4.771 -1.296 -11.160 1.00 93.44 81 PHE A CA 1
ATOM 632 C C . PHE A 1 81 ? 4.925 0.217 -11.047 1.00 93.44 81 PHE A C 1
ATOM 634 O O . PHE A 1 81 ? 6.039 0.745 -11.034 1.00 93.44 81 PHE A O 1
ATOM 641 N N . VAL A 1 82 ? 3.800 0.908 -10.910 1.00 93.88 82 VAL A N 1
ATOM 642 C CA . VAL A 1 82 ? 3.716 2.320 -10.553 1.00 93.88 82 VAL A CA 1
ATOM 643 C C . VAL A 1 82 ? 3.044 2.419 -9.190 1.00 93.88 82 VAL A C 1
ATOM 645 O O . VAL A 1 82 ? 1.894 2.032 -9.012 1.00 93.88 82 VAL A O 1
ATOM 648 N N . TYR A 1 83 ? 3.784 2.939 -8.221 1.00 94.12 83 TYR A N 1
ATOM 649 C CA . TYR A 1 83 ? 3.306 3.254 -6.886 1.00 94.12 83 TYR A CA 1
ATOM 650 C C . TYR A 1 83 ? 2.969 4.743 -6.817 1.00 94.12 83 TYR A C 1
ATOM 652 O O . TYR A 1 83 ? 3.855 5.594 -6.930 1.00 94.12 83 TYR A O 1
ATOM 660 N N . THR A 1 84 ? 1.690 5.061 -6.665 1.00 94.38 84 THR A N 1
ATOM 661 C CA . THR A 1 84 ? 1.182 6.432 -6.580 1.00 94.38 84 THR A CA 1
ATOM 662 C C . THR A 1 84 ? 0.779 6.735 -5.147 1.00 94.38 84 THR A C 1
ATOM 664 O O . THR A 1 84 ? 0.075 5.942 -4.535 1.00 94.38 84 THR A O 1
ATOM 667 N N . VAL A 1 85 ? 1.203 7.886 -4.629 1.00 93.00 85 VAL A N 1
ATOM 668 C CA . VAL A 1 85 ? 0.769 8.426 -3.337 1.00 93.00 85 VAL A CA 1
ATOM 669 C C . VAL A 1 85 ? 0.031 9.728 -3.591 1.00 93.00 85 VAL A C 1
ATOM 671 O O . VAL A 1 85 ? 0.634 10.680 -4.091 1.00 93.00 85 VAL A O 1
ATOM 674 N N . ALA A 1 86 ? -1.245 9.768 -3.238 1.00 91.56 86 ALA A N 1
ATOM 675 C CA . ALA A 1 86 ? -2.105 10.939 -3.269 1.00 91.56 86 ALA A CA 1
ATOM 676 C C . ALA A 1 86 ? -2.418 11.360 -1.828 1.00 91.56 86 ALA A C 1
ATOM 678 O O . ALA A 1 86 ? -2.993 10.594 -1.069 1.00 91.56 86 ALA A O 1
ATOM 679 N N . ASN A 1 87 ? -2.028 12.574 -1.447 1.00 88.25 87 ASN A N 1
ATOM 680 C CA . ASN A 1 87 ? -2.312 13.164 -0.139 1.00 88.25 87 ASN A CA 1
ATOM 681 C C . ASN A 1 87 ? -2.943 14.541 -0.359 1.00 88.25 87 ASN A C 1
ATOM 683 O O . ASN A 1 87 ? -2.239 15.531 -0.602 1.00 88.25 87 ASN A O 1
ATOM 687 N N . GLY A 1 88 ? -4.275 14.602 -0.330 1.00 83.12 88 GLY A N 1
ATOM 688 C CA . GLY A 1 88 ? -5.015 15.800 -0.731 1.00 83.12 88 GLY A CA 1
ATOM 689 C C . GLY A 1 88 ? -4.657 16.224 -2.162 1.00 83.12 88 GLY A C 1
ATOM 690 O O . GLY A 1 88 ? -4.831 15.461 -3.104 1.00 83.12 88 GLY A O 1
ATOM 691 N N . LYS A 1 89 ? -4.115 17.438 -2.338 1.00 82.38 89 LYS A N 1
ATOM 692 C CA . LYS A 1 89 ? -3.720 17.968 -3.661 1.00 82.38 89 LYS A CA 1
ATOM 693 C C . LYS A 1 89 ? -2.347 17.485 -4.153 1.00 82.38 89 LYS A C 1
ATOM 695 O O . LYS A 1 89 ? -1.984 17.755 -5.294 1.00 82.38 89 LYS A O 1
ATOM 700 N N . LYS A 1 90 ? -1.548 16.824 -3.307 1.00 87.06 90 LYS A N 1
ATOM 701 C CA . LYS A 1 90 ? -0.190 16.385 -3.662 1.00 87.06 90 LYS A CA 1
ATOM 702 C C . LYS A 1 90 ? -0.226 14.955 -4.185 1.00 87.06 90 LYS A C 1
ATOM 704 O O . LYS A 1 90 ? -0.657 14.056 -3.470 1.00 87.06 90 LYS A O 1
ATOM 709 N N . VAL A 1 91 ? 0.293 14.745 -5.394 1.00 91.12 91 VAL A N 1
ATOM 710 C CA . VAL A 1 91 ? 0.440 13.417 -6.001 1.00 91.12 91 VAL A CA 1
ATOM 711 C C . VAL A 1 91 ? 1.911 13.162 -6.295 1.00 91.12 91 VAL A C 1
ATOM 713 O O . VAL A 1 91 ? 2.574 13.972 -6.939 1.00 91.12 91 VAL A O 1
ATOM 716 N N . SER A 1 92 ? 2.428 12.024 -5.841 1.00 91.50 92 SER A N 1
ATOM 717 C CA . SER A 1 92 ? 3.762 11.542 -6.197 1.00 91.50 92 SER A CA 1
ATOM 718 C C . SER A 1 92 ? 3.669 10.148 -6.802 1.00 91.50 92 SER A C 1
ATOM 720 O O . SER A 1 92 ? 2.800 9.362 -6.433 1.00 91.50 92 SER A O 1
ATOM 722 N N . LYS A 1 93 ? 4.552 9.844 -7.753 1.00 92.81 93 LYS A N 1
ATOM 723 C CA . LYS A 1 93 ? 4.597 8.550 -8.440 1.00 92.81 93 LYS A CA 1
ATOM 724 C C . LYS A 1 93 ? 6.005 7.985 -8.383 1.00 92.81 93 LYS A C 1
ATOM 726 O O . LYS A 1 93 ? 6.981 8.717 -8.553 1.00 92.81 93 LYS A O 1
ATOM 731 N N . ARG A 1 94 ? 6.115 6.676 -8.178 1.00 91.75 94 ARG A N 1
ATOM 732 C CA . ARG A 1 94 ? 7.373 5.936 -8.268 1.00 91.75 94 ARG A CA 1
ATOM 733 C C . ARG A 1 94 ? 7.189 4.680 -9.092 1.00 91.75 94 ARG A C 1
ATOM 735 O O . ARG A 1 94 ? 6.317 3.874 -8.800 1.00 91.75 94 ARG A O 1
ATOM 742 N N . THR A 1 95 ? 8.052 4.501 -10.078 1.00 91.31 95 THR A N 1
ATOM 743 C CA . THR A 1 95 ? 8.119 3.263 -10.853 1.00 91.31 95 THR A CA 1
ATOM 744 C C . THR A 1 95 ? 9.163 2.336 -10.251 1.00 91.31 95 THR A C 1
ATOM 746 O O . THR A 1 95 ? 10.229 2.796 -9.822 1.00 91.31 95 THR A O 1
ATOM 749 N N . GLY A 1 96 ? 8.868 1.042 -10.226 1.00 92.19 96 GLY A N 1
ATOM 750 C CA . GLY A 1 96 ? 9.820 0.017 -9.827 1.00 92.19 96 GLY A CA 1
ATOM 751 C C . GLY A 1 96 ? 9.603 -1.305 -10.552 1.00 92.19 96 GLY A C 1
ATOM 752 O O . GLY A 1 96 ? 8.720 -1.435 -11.399 1.00 92.19 96 GLY A O 1
ATOM 753 N N . CYS A 1 97 ? 10.447 -2.273 -10.214 1.00 91.75 97 CYS A N 1
ATOM 754 C CA . CYS A 1 97 ? 10.452 -3.594 -10.821 1.00 91.75 97 CYS A CA 1
ATOM 755 C C . CYS A 1 97 ? 9.527 -4.543 -10.076 1.00 91.75 97 CYS A C 1
ATOM 757 O O . CYS A 1 97 ? 9.596 -4.634 -8.851 1.00 91.75 97 CYS A O 1
ATOM 759 N N . SER A 1 98 ? 8.708 -5.290 -10.809 1.00 91.38 98 SER A N 1
ATOM 760 C CA . SER A 1 98 ? 7.825 -6.320 -10.249 1.00 91.38 98 SER A CA 1
ATOM 761 C C . SER A 1 98 ? 8.588 -7.610 -9.910 1.00 91.38 98 SER A C 1
ATOM 763 O O . SER A 1 98 ? 8.130 -8.708 -10.212 1.00 91.38 98 SER A O 1
ATOM 765 N N . GLU A 1 99 ? 9.780 -7.477 -9.321 1.00 89.62 99 GLU A N 1
ATOM 766 C CA . GLU A 1 99 ? 10.687 -8.569 -8.959 1.00 89.62 99 GLU A CA 1
ATOM 767 C C . GLU A 1 99 ? 11.628 -8.178 -7.807 1.00 89.62 99 GLU A C 1
ATOM 769 O O . GLU A 1 99 ? 11.791 -7.001 -7.468 1.00 89.62 99 GLU A O 1
ATOM 774 N N . GLY A 1 100 ? 12.259 -9.186 -7.201 1.00 89.00 100 GLY A N 1
ATOM 775 C CA . GLY A 1 100 ? 13.197 -9.022 -6.090 1.00 89.00 100 GLY A CA 1
ATOM 776 C C . GLY A 1 100 ? 12.536 -8.947 -4.709 1.00 89.00 100 GLY A C 1
ATOM 777 O O . GLY A 1 100 ? 11.323 -8.788 -4.567 1.00 89.00 100 GLY A O 1
ATOM 778 N N . SER A 1 101 ? 13.362 -9.051 -3.664 1.00 89.94 101 SER A N 1
ATOM 779 C CA . SER A 1 101 ? 12.913 -9.181 -2.267 1.00 89.94 101 SER A CA 1
ATOM 780 C C . SER A 1 101 ? 12.047 -8.015 -1.790 1.00 89.94 101 SER A C 1
ATOM 782 O O . SER A 1 101 ? 11.029 -8.225 -1.141 1.00 89.94 101 SER A O 1
ATOM 784 N N . ARG A 1 102 ? 12.397 -6.775 -2.152 1.00 88.62 102 ARG A N 1
ATOM 785 C CA . ARG A 1 102 ? 11.615 -5.584 -1.775 1.00 88.62 102 ARG A CA 1
ATOM 786 C C . ARG A 1 102 ? 10.203 -5.600 -2.353 1.00 88.62 102 ARG A C 1
ATOM 788 O O . ARG A 1 102 ? 9.260 -5.264 -1.642 1.00 88.62 102 ARG A O 1
ATOM 795 N N . TYR A 1 103 ? 10.066 -5.982 -3.621 1.00 90.56 103 TYR A N 1
ATOM 796 C CA . TYR A 1 103 ? 8.756 -6.142 -4.242 1.00 90.56 103 TYR A CA 1
ATOM 797 C C . TYR A 1 103 ? 7.997 -7.311 -3.603 1.00 90.56 103 TYR A C 1
ATOM 799 O O . TYR A 1 103 ? 6.847 -7.136 -3.216 1.00 90.56 103 TYR A O 1
ATOM 807 N N . GLY A 1 104 ? 8.655 -8.458 -3.400 1.00 92.12 104 GLY A N 1
ATOM 808 C CA . GLY A 1 104 ? 8.069 -9.615 -2.718 1.00 92.12 104 GLY A CA 1
ATOM 809 C C . GLY A 1 104 ? 7.509 -9.275 -1.333 1.00 92.12 104 GLY A C 1
ATOM 810 O O . GLY A 1 104 ? 6.361 -9.597 -1.045 1.00 92.12 104 GLY A O 1
ATOM 811 N N . ASN A 1 105 ? 8.265 -8.535 -0.517 1.00 93.88 105 ASN A N 1
ATOM 812 C CA . ASN A 1 105 ? 7.822 -8.081 0.805 1.00 93.88 105 ASN A CA 1
ATOM 813 C C . ASN A 1 105 ? 6.622 -7.129 0.718 1.00 93.88 105 ASN A C 1
ATOM 815 O O . ASN A 1 105 ? 5.662 -7.281 1.471 1.00 93.88 105 ASN A O 1
ATOM 819 N N . LEU A 1 106 ? 6.643 -6.171 -0.219 1.00 93.56 106 LEU A N 1
ATOM 820 C CA . LEU A 1 106 ? 5.511 -5.272 -0.461 1.00 93.56 106 LEU A CA 1
ATOM 821 C C . LEU A 1 106 ? 4.244 -6.063 -0.811 1.00 93.56 106 LEU A C 1
ATOM 823 O O . LEU A 1 106 ? 3.183 -5.804 -0.245 1.00 93.56 106 LEU A O 1
ATOM 827 N N . ILE A 1 107 ? 4.355 -7.042 -1.712 1.00 94.50 107 ILE A N 1
ATOM 828 C CA . ILE A 1 107 ? 3.230 -7.909 -2.068 1.00 94.50 107 ILE A CA 1
ATOM 829 C C . ILE A 1 107 ? 2.774 -8.734 -0.867 1.00 94.50 107 ILE A C 1
ATOM 831 O O . ILE A 1 107 ? 1.578 -8.770 -0.610 1.00 94.50 107 ILE A O 1
ATOM 835 N N . GLY A 1 108 ? 3.688 -9.314 -0.088 1.00 96.00 108 GLY A N 1
ATOM 836 C CA . GLY A 1 108 ? 3.343 -10.071 1.118 1.00 96.00 108 GLY A CA 1
ATOM 837 C C . GLY A 1 108 ? 2.534 -9.251 2.128 1.00 96.00 108 GLY A C 1
ATOM 838 O O . GLY A 1 108 ? 1.529 -9.730 2.648 1.00 96.00 108 GLY A O 1
ATOM 839 N N . HIS A 1 109 ? 2.900 -7.986 2.353 1.00 96.69 109 HIS A N 1
ATOM 840 C CA . HIS A 1 109 ? 2.105 -7.093 3.198 1.00 96.69 109 HIS A CA 1
ATOM 841 C C . HIS A 1 109 ? 0.723 -6.796 2.605 1.00 96.69 109 HIS A C 1
ATOM 843 O O . HIS A 1 109 ? -0.261 -6.773 3.343 1.00 96.69 109 HIS A O 1
ATOM 849 N N . ILE A 1 110 ? 0.632 -6.593 1.286 1.00 96.06 110 ILE A N 1
ATOM 850 C CA . ILE A 1 110 ? -0.649 -6.388 0.594 1.00 96.06 110 ILE A CA 1
ATOM 851 C C . ILE A 1 110 ? -1.546 -7.620 0.725 1.00 96.06 110 ILE A C 1
ATOM 853 O O . ILE A 1 110 ? -2.737 -7.463 0.980 1.00 96.06 110 ILE A O 1
ATOM 857 N N . GLU A 1 111 ? -1.004 -8.827 0.562 1.00 96.75 111 GLU A N 1
ATOM 858 C CA . GLU A 1 111 ? -1.782 -10.059 0.718 1.00 96.75 111 GLU A CA 1
ATOM 859 C C . GLU A 1 111 ? -2.258 -10.238 2.165 1.00 96.75 111 GLU A C 1
ATOM 861 O O . GLU A 1 111 ? -3.429 -10.528 2.373 1.00 96.75 111 GLU A O 1
ATOM 866 N N . ALA A 1 112 ? -1.427 -9.935 3.169 1.00 96.88 112 ALA A N 1
ATOM 867 C CA . ALA A 1 112 ? -1.852 -9.989 4.571 1.00 96.88 112 ALA A CA 1
ATOM 868 C C . ALA A 1 112 ? -3.038 -9.049 4.876 1.00 96.88 112 ALA A C 1
ATOM 870 O O . ALA A 1 112 ? -3.929 -9.392 5.655 1.00 96.88 112 ALA A O 1
ATOM 871 N N . VAL A 1 113 ? -3.069 -7.858 4.264 1.00 97.00 113 VAL A N 1
ATOM 872 C CA . VAL A 1 113 ? -4.223 -6.949 4.370 1.00 97.00 113 VAL A CA 1
ATOM 873 C C . VAL A 1 113 ? -5.419 -7.488 3.581 1.00 97.00 113 VAL A C 1
ATOM 875 O O . VAL A 1 113 ? -6.541 -7.426 4.077 1.00 97.00 113 VAL A O 1
ATOM 878 N N . ARG A 1 114 ? -5.197 -8.056 2.390 1.00 96.88 114 ARG A N 1
ATOM 879 C CA . ARG A 1 114 ? -6.256 -8.647 1.558 1.00 96.88 114 ARG A CA 1
ATOM 880 C C . ARG A 1 114 ? -6.954 -9.819 2.244 1.00 96.88 114 ARG A C 1
ATOM 882 O O . ARG A 1 114 ? -8.178 -9.872 2.220 1.00 96.88 114 ARG A O 1
ATOM 889 N N . GLU A 1 115 ? -6.204 -10.728 2.857 1.00 96.62 115 GLU A N 1
ATOM 890 C CA . GLU A 1 115 ? -6.744 -11.860 3.621 1.00 96.62 115 GLU A CA 1
ATOM 891 C C . GLU A 1 115 ? -7.639 -11.371 4.761 1.00 96.62 115 GLU A C 1
ATOM 893 O O . GLU A 1 115 ? -8.766 -11.839 4.919 1.00 96.62 115 GLU A O 1
ATOM 898 N N . TYR A 1 116 ? -7.184 -10.364 5.515 1.00 96.38 116 TYR A N 1
ATOM 899 C CA . TYR A 1 116 ? -8.019 -9.745 6.541 1.00 96.38 116 TYR A CA 1
ATOM 900 C C . TYR A 1 116 ? -9.280 -9.116 5.937 1.00 96.38 116 TYR A C 1
ATOM 902 O O . TYR A 1 116 ? -10.382 -9.350 6.432 1.00 96.38 116 TYR A O 1
ATOM 910 N N . ALA A 1 11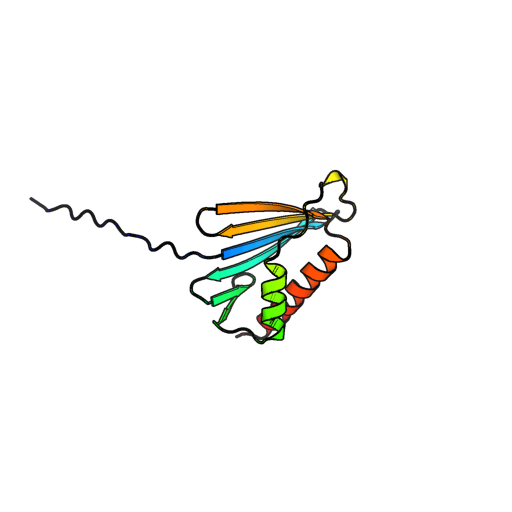7 ? -9.139 -8.377 4.833 1.00 96.00 117 ALA A N 1
ATOM 911 C CA . ALA A 1 117 ? -10.254 -7.740 4.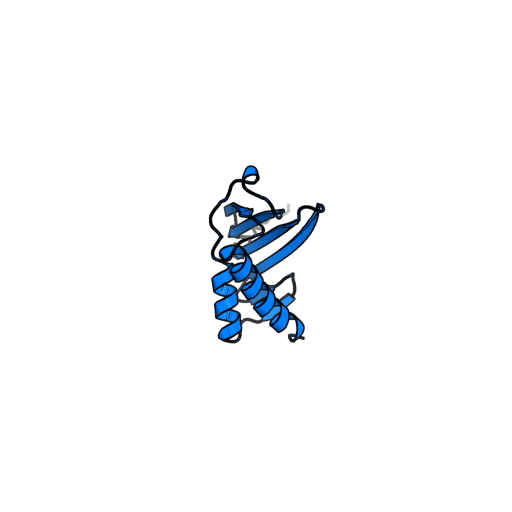144 1.00 96.00 117 ALA A CA 1
ATOM 912 C C . ALA A 1 117 ? -11.318 -8.744 3.680 1.00 96.00 117 ALA A C 1
ATOM 914 O O . ALA A 1 117 ? -12.501 -8.421 3.707 1.00 96.00 117 ALA A O 1
ATOM 915 N N . GLN A 1 118 ? -10.948 -9.968 3.298 1.00 94.81 118 GLN A N 1
ATOM 916 C CA . GLN A 1 118 ? -11.912 -11.015 2.937 1.00 94.81 118 GLN A CA 1
ATOM 917 C C . GLN A 1 118 ? -12.784 -11.458 4.123 1.00 94.81 118 GLN A C 1
ATOM 919 O O . GLN A 1 118 ? -13.944 -11.801 3.914 1.00 94.81 118 GLN A O 1
ATOM 924 N N . GLY A 1 119 ? -12.259 -11.408 5.351 1.00 91.62 119 GLY A N 1
ATOM 925 C CA . GLY A 1 119 ? -12.982 -11.789 6.569 1.00 91.62 119 GLY A CA 1
ATOM 926 C C . GLY A 1 119 ? -13.862 -10.692 7.179 1.00 91.62 119 GLY A C 1
ATOM 927 O O . GLY A 1 119 ? -14.704 -10.991 8.025 1.00 91.62 119 GLY A O 1
ATOM 928 N N . VAL A 1 120 ? -13.688 -9.431 6.773 1.00 89.56 120 VAL A N 1
ATOM 929 C CA . VAL A 1 120 ? -14.541 -8.313 7.216 1.00 89.56 120 VAL A CA 1
ATOM 930 C C . VAL A 1 120 ? -15.897 -8.399 6.502 1.00 89.56 120 VAL A C 1
ATOM 932 O O . VAL A 1 120 ? -15.930 -8.661 5.301 1.00 89.56 120 VAL A O 1
ATOM 935 N N . LYS A 1 121 ? -17.011 -8.217 7.216 1.00 72.88 121 LYS A N 1
ATOM 936 C CA . LYS A 1 121 ? -18.365 -8.223 6.634 1.00 72.88 121 LYS A CA 1
ATOM 937 C C . LYS A 1 121 ? -18.799 -6.826 6.228 1.00 72.88 121 LYS A C 1
ATOM 939 O O . LYS A 1 121 ? -18.517 -5.899 7.015 1.00 72.88 121 LYS A O 1
#

Sequence (121 aa):
MKLFLLVTLFSSLSYASQYTLDRTNKMGIRKVTTIEESRGHYIFDGKDLGTKLPAKVKTSWNAIKNPPARKPASSCWSGTFVYTVANGKKVSKRTGCSEGSRYGNLIGHIEAVREYAQGVK

Foldseek 3Di:
DDDDPPPPPPPPQFFKKKKWKWWQWPVRDIDIWIWIQTPQWTATSNFTLGNDDDPLLVVLNVLLPDDDDADDCVVADGTKIWIWIDGRPDIDIGMDHCDDDSNVSSVVSSVSNVVSSVVRD